Protein AF-A0AAE0RJP4-F1 (afdb_monomer_lite)

pLDDT: mean 79.86, std 13.93, range [33.53, 96.38]

Organism: NCBI:txid175788

Foldseek 3Di:
DDPPDADDDDDDPVLVVLVVVLCVVLCVLQVVVDDPLDQPPDPPGDPVVNVVVVVVVLVVCVVVQQKKKKKKWKWWQCVVQQDVVVVLVSSVVSPQDDPSSVSVVVSVPPPPDDDTGDMDIDMDMDRDLVVSLVVVAVVQVVCVVRRIHIDLAPMAIDMDGPDDDDHFHDYPRHTHD

Secondary structure (DSSP, 8-state):
--------PPPPHHHHHHHHHHHHHHHHHHGGGS-TT--TT-TT--HHHHHHHHHHHHHHHHHHT--EEEEEEEETTHHHHS-HHHHHHHHHHTT--HHHHHHHHHTTTT---------EEEEEEESSHHHHHHHHHHHHHHHHHTT--B-TTT-EEEEE-SS------EETTEEP-

Sequence (177 aa):
MCSNYRGITLLSLPGKVYSRVLERRVRPLVEPWIQEEQCGFRPSRGTLDQLYTLHRVLKGSWEFAQPVHMCFVDLEKAFDRVPCSILWEVLWEYGVRGPLLRAVRSLYNRSRSLVRIASYDVVLLAPSSLDLQHALGRFAAECEAAGMRVSTSKSEAMVLDRKKVACTPQVGGEVLP

Radius of gyration: 19.13 Å; chains: 1; bounding box: 43×36×53 Å

InterPro domains:
  IPR000477 Reverse transcriptase domain [PF00078] (3-108)

Structure (mmCIF, N/CA/C/O backbone):
data_AF-A0AAE0RJP4-F1
#
_entry.id   AF-A0AAE0RJP4-F1
#
loop_
_atom_site.group_PDB
_atom_site.id
_atom_site.type_symbol
_atom_site.label_atom_id
_atom_site.label_alt_id
_atom_site.label_comp_id
_atom_site.label_asym_id
_atom_site.label_entity_id
_atom_site.label_seq_id
_atom_site.pdbx_PDB_ins_code
_atom_site.Cartn_x
_atom_site.Cartn_y
_atom_site.Cartn_z
_atom_site.occupancy
_atom_site.B_iso_or_equiv
_atom_site.auth_seq_id
_atom_site.auth_comp_id
_atom_site.auth_asym_id
_atom_site.auth_atom_id
_atom_site.pdbx_PDB_model_num
ATOM 1 N N . MET A 1 1 ? 15.723 -20.864 13.860 1.00 39.84 1 MET A N 1
ATOM 2 C CA . MET A 1 1 ? 16.073 -20.248 12.559 1.00 39.84 1 MET A CA 1
ATOM 3 C C . MET A 1 1 ? 15.653 -18.787 12.607 1.00 39.84 1 MET A C 1
ATOM 5 O O . MET A 1 1 ? 14.509 -18.526 12.943 1.00 39.84 1 MET A O 1
ATOM 9 N N . CYS A 1 2 ? 16.566 -17.843 12.373 1.00 42.56 2 CYS A N 1
ATOM 10 C CA . CYS A 1 2 ? 16.313 -16.412 12.567 1.00 42.56 2 CYS A CA 1
ATOM 11 C C . CYS A 1 2 ? 15.306 -15.854 11.543 1.00 42.56 2 CYS A C 1
ATOM 13 O O . CYS A 1 2 ? 15.625 -15.729 10.364 1.00 42.56 2 CYS A O 1
ATOM 15 N N . SER A 1 3 ? 14.102 -15.498 11.995 1.00 53.66 3 SER A N 1
ATOM 16 C CA . SER A 1 3 ? 12.982 -15.009 11.173 1.00 53.66 3 SER A CA 1
ATOM 17 C C . SER A 1 3 ? 12.884 -13.477 11.059 1.00 53.66 3 SER A C 1
ATOM 19 O O . SER A 1 3 ? 11.968 -12.983 10.406 1.00 53.66 3 SER A O 1
ATOM 21 N N . ASN A 1 4 ? 13.816 -12.723 11.657 1.00 60.16 4 ASN A N 1
ATOM 22 C CA . ASN A 1 4 ? 13.704 -11.267 11.856 1.00 60.16 4 ASN A CA 1
ATOM 23 C C . ASN A 1 4 ? 14.633 -10.413 10.969 1.00 60.16 4 ASN A C 1
ATOM 25 O O . ASN A 1 4 ? 14.899 -9.258 11.291 1.00 60.16 4 ASN A O 1
ATOM 29 N N . TYR A 1 5 ? 15.148 -10.944 9.858 1.00 58.47 5 TYR A N 1
ATOM 30 C CA . TYR A 1 5 ? 15.964 -10.153 8.929 1.00 58.47 5 TYR A CA 1
ATOM 31 C C . TYR A 1 5 ? 15.107 -9.538 7.820 1.00 58.47 5 TYR A C 1
ATOM 33 O O . TYR A 1 5 ? 14.322 -10.234 7.173 1.00 58.47 5 TYR A O 1
ATOM 41 N N . ARG A 1 6 ? 15.290 -8.233 7.578 1.00 60.34 6 ARG A N 1
ATOM 42 C CA . ARG A 1 6 ? 14.676 -7.512 6.459 1.00 60.34 6 ARG A CA 1
ATOM 43 C C . ARG A 1 6 ? 15.678 -7.381 5.322 1.00 60.34 6 ARG A C 1
ATOM 45 O O . ARG A 1 6 ? 16.694 -6.701 5.444 1.00 60.34 6 ARG A O 1
ATOM 52 N N . GLY A 1 7 ? 15.377 -8.033 4.214 1.00 55.91 7 GLY A N 1
ATOM 53 C CA . GLY A 1 7 ? 16.173 -7.965 3.013 1.00 55.91 7 GLY A CA 1
ATOM 54 C C . GLY A 1 7 ? 15.960 -6.677 2.222 1.00 55.91 7 GLY A C 1
ATOM 55 O O . GLY A 1 7 ? 14.821 -6.294 1.979 1.00 55.91 7 GLY A O 1
ATOM 56 N N . ILE A 1 8 ? 17.037 -6.010 1.795 1.00 64.81 8 ILE A N 1
ATOM 57 C CA . ILE A 1 8 ? 16.952 -4.790 0.978 1.00 64.81 8 ILE A CA 1
ATOM 58 C C . ILE A 1 8 ? 17.703 -5.005 -0.335 1.00 64.81 8 ILE A C 1
ATOM 60 O O . ILE A 1 8 ? 18.923 -5.164 -0.342 1.00 64.81 8 ILE A O 1
ATOM 64 N N . THR A 1 9 ? 16.982 -4.957 -1.457 1.00 66.94 9 THR A N 1
ATOM 65 C CA . THR A 1 9 ? 17.592 -4.933 -2.791 1.00 66.94 9 THR A CA 1
ATOM 66 C C . THR A 1 9 ? 18.026 -3.516 -3.143 1.00 66.94 9 THR A C 1
ATOM 68 O O . THR A 1 9 ? 17.216 -2.589 -3.196 1.00 66.94 9 THR A O 1
ATOM 71 N N . LEU A 1 10 ? 19.314 -3.345 -3.437 1.00 74.12 10 LEU A N 1
ATOM 72 C CA . LEU A 1 10 ? 19.863 -2.077 -3.903 1.00 74.12 10 LEU A CA 1
ATOM 73 C C . LEU A 1 10 ? 19.977 -2.080 -5.428 1.00 74.12 10 LEU A C 1
ATOM 75 O O . LEU A 1 10 ? 20.702 -2.883 -6.010 1.00 74.12 10 LEU A O 1
ATOM 79 N N . LEU A 1 11 ? 19.285 -1.143 -6.078 1.00 76.94 11 LEU A N 1
ATOM 80 C CA . LEU A 1 11 ? 19.483 -0.867 -7.500 1.00 76.94 11 LEU A CA 1
ATOM 81 C C . LEU A 1 11 ? 20.845 -0.201 -7.737 1.00 76.94 11 LEU A C 1
ATOM 83 O O . LEU A 1 11 ? 21.334 0.562 -6.895 1.00 76.94 11 LEU A O 1
ATOM 87 N N . SER A 1 12 ? 21.415 -0.427 -8.922 1.00 81.06 12 SER A N 1
ATOM 88 C CA . SER A 1 12 ? 22.559 0.350 -9.408 1.00 81.06 12 SER A CA 1
ATOM 89 C C . SER A 1 12 ? 22.213 1.844 -9.461 1.00 81.06 12 SER A C 1
ATOM 91 O O . SER A 1 12 ? 21.039 2.218 -9.535 1.00 81.06 12 SER A O 1
ATOM 93 N N . LEU A 1 13 ? 23.221 2.721 -9.439 1.00 84.56 13 LEU A N 1
ATOM 94 C CA . LEU A 1 13 ? 22.991 4.169 -9.499 1.00 84.56 13 LEU A CA 1
ATOM 95 C C . LEU A 1 13 ? 22.151 4.582 -10.732 1.00 84.56 13 LEU A C 1
ATOM 97 O O . LEU A 1 13 ? 21.149 5.273 -10.534 1.00 84.56 13 LEU A O 1
ATOM 101 N N . PRO A 1 14 ? 22.437 4.099 -11.962 1.00 85.94 14 PRO A N 1
ATOM 102 C CA . PRO A 1 14 ? 21.563 4.342 -13.111 1.00 85.94 14 PRO A CA 1
ATOM 103 C C . PRO A 1 14 ? 20.145 3.800 -12.910 1.00 85.94 14 PRO A C 1
ATOM 105 O O . PRO A 1 14 ? 19.180 4.464 -13.278 1.00 85.94 14 PRO A O 1
ATOM 108 N N . GLY A 1 15 ? 20.000 2.632 -12.274 1.00 86.44 15 GLY A N 1
ATOM 109 C CA . GLY A 1 15 ? 18.699 2.049 -11.948 1.00 86.44 15 GLY A CA 1
ATOM 110 C C . GLY A 1 15 ? 17.876 2.916 -10.991 1.00 86.44 15 GLY A C 1
ATOM 111 O O . GLY A 1 15 ? 16.682 3.092 -11.215 1.00 86.44 15 GLY A O 1
ATOM 112 N N . LYS A 1 16 ? 18.505 3.517 -9.972 1.00 85.94 16 LYS A N 1
ATOM 113 C CA . LYS A 1 16 ? 17.854 4.462 -9.043 1.00 85.94 16 LYS A CA 1
ATOM 114 C C . LYS A 1 16 ? 17.420 5.751 -9.739 1.00 85.94 16 LYS A C 1
ATOM 116 O O . LYS A 1 16 ? 16.330 6.256 -9.483 1.00 85.94 16 LYS A O 1
ATOM 121 N N . VAL A 1 17 ? 18.265 6.293 -10.617 1.00 93.00 17 VAL A N 1
ATOM 122 C CA . VAL A 1 17 ? 17.919 7.489 -11.401 1.00 93.00 17 VAL A CA 1
ATOM 123 C C . VAL A 1 17 ? 16.753 7.176 -12.336 1.00 93.00 17 VAL A C 1
ATOM 125 O O . VAL A 1 17 ? 15.776 7.922 -12.376 1.00 93.00 17 VAL A O 1
ATOM 128 N N . TYR A 1 18 ? 16.814 6.043 -13.035 1.00 91.62 18 TYR A N 1
ATOM 129 C CA . TYR A 1 18 ? 15.761 5.607 -13.942 1.00 91.62 18 TYR A CA 1
ATOM 130 C C . TYR A 1 18 ? 14.432 5.371 -13.214 1.00 91.62 18 TYR A C 1
ATOM 132 O O . TYR A 1 18 ? 13.406 5.911 -13.632 1.00 91.62 18 TYR A O 1
ATOM 140 N N . SER A 1 19 ? 14.440 4.657 -12.084 1.00 90.44 19 SER A N 1
ATOM 141 C CA . SER A 1 19 ? 13.231 4.432 -11.286 1.00 90.44 19 SER A CA 1
ATOM 142 C C . SER A 1 19 ? 12.638 5.740 -10.761 1.00 90.44 19 SER A C 1
ATOM 144 O O . SER A 1 19 ? 11.424 5.919 -10.820 1.00 90.44 19 SER A O 1
ATOM 146 N N . ARG A 1 20 ? 13.472 6.703 -10.346 1.00 94.50 20 ARG A N 1
ATOM 147 C CA . ARG A 1 20 ? 13.023 8.037 -9.917 1.00 94.50 20 ARG A CA 1
ATOM 148 C C . ARG A 1 20 ? 12.381 8.839 -11.050 1.00 94.50 20 ARG A C 1
ATOM 150 O O . ARG A 1 20 ? 11.400 9.541 -10.819 1.00 94.50 20 ARG A O 1
ATOM 157 N N . VAL A 1 21 ? 12.911 8.749 -12.271 1.00 96.25 21 VAL A N 1
ATOM 158 C CA . VAL A 1 21 ? 12.308 9.397 -13.449 1.00 96.25 21 VAL A CA 1
ATOM 159 C C . VAL A 1 21 ? 10.947 8.782 -13.771 1.00 96.25 21 VAL A C 1
ATOM 161 O O . VAL A 1 21 ? 10.000 9.520 -14.045 1.00 96.25 21 VAL A O 1
ATOM 164 N N . LEU A 1 22 ? 10.831 7.452 -13.722 1.00 95.81 22 LEU A N 1
ATOM 165 C CA . LEU A 1 22 ? 9.560 6.766 -13.957 1.00 95.81 22 LEU A CA 1
ATOM 166 C C . LEU A 1 22 ? 8.528 7.100 -12.882 1.00 95.81 22 LEU A C 1
ATOM 168 O O . LEU A 1 22 ? 7.403 7.453 -13.216 1.00 95.81 22 LEU A O 1
ATOM 172 N N . GLU A 1 23 ? 8.922 7.071 -11.612 1.00 95.00 23 GLU A N 1
ATOM 173 C CA . GLU A 1 23 ? 8.058 7.412 -10.481 1.00 95.00 23 GLU A CA 1
ATOM 174 C C . GLU A 1 23 ? 7.482 8.829 -10.612 1.00 95.00 23 GLU A C 1
ATOM 176 O O . 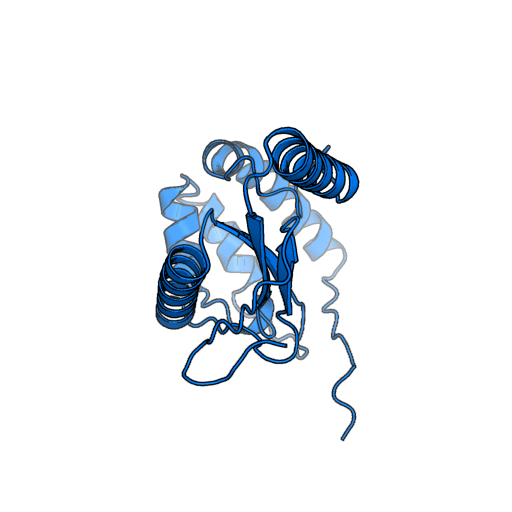GLU A 1 23 ? 6.270 8.999 -10.515 1.00 95.00 23 GLU A O 1
ATOM 181 N N . ARG A 1 24 ? 8.305 9.827 -10.963 1.00 96.19 24 ARG A N 1
ATOM 182 C CA . ARG A 1 24 ? 7.836 11.204 -11.207 1.00 96.19 24 ARG A CA 1
ATOM 183 C C . ARG A 1 24 ? 6.815 11.321 -12.340 1.00 96.19 24 ARG A C 1
ATOM 185 O O . ARG A 1 24 ? 5.988 12.225 -12.310 1.00 96.19 24 ARG A O 1
ATOM 192 N N . ARG A 1 25 ? 6.882 10.444 -13.346 1.00 96.38 25 ARG A N 1
ATOM 193 C CA . ARG A 1 25 ? 5.936 10.419 -14.476 1.00 96.38 25 ARG A CA 1
ATOM 194 C C . ARG A 1 25 ? 4.655 9.656 -14.149 1.00 96.38 25 ARG A C 1
ATOM 196 O O . ARG A 1 25 ? 3.597 10.020 -14.643 1.00 96.38 25 ARG A O 1
ATOM 203 N N . VAL A 1 26 ? 4.757 8.607 -13.337 1.00 96.38 26 VAL A N 1
ATOM 204 C CA . VAL A 1 26 ? 3.625 7.774 -12.913 1.00 96.38 26 VAL A CA 1
ATOM 205 C C . VAL A 1 26 ? 2.791 8.474 -11.843 1.00 96.38 26 VAL A C 1
ATOM 207 O O . VAL A 1 26 ? 1.567 8.442 -11.918 1.00 96.38 26 VAL A O 1
ATOM 210 N N . ARG A 1 27 ? 3.433 9.146 -10.880 1.00 94.62 27 ARG A N 1
ATOM 211 C CA . ARG A 1 27 ? 2.767 9.796 -9.743 1.00 94.62 27 ARG A CA 1
ATOM 212 C C . ARG A 1 27 ? 1.550 10.651 -10.125 1.00 94.62 27 ARG A C 1
ATOM 214 O O . ARG A 1 27 ? 0.485 10.364 -9.594 1.00 94.62 27 ARG A O 1
ATOM 221 N N . PRO A 1 28 ? 1.634 11.646 -11.030 1.00 95.56 28 PRO A N 1
ATOM 222 C CA . PRO A 1 28 ? 0.480 12.497 -11.338 1.00 95.56 28 PRO A CA 1
ATOM 223 C C . PRO A 1 28 ? -0.705 11.738 -11.954 1.00 95.56 28 PRO A C 1
ATOM 225 O O . PRO A 1 28 ? -1.826 12.225 -11.877 1.00 95.56 28 PRO A O 1
ATOM 228 N N . LEU A 1 29 ? -0.474 10.562 -12.550 1.00 95.69 29 LEU A N 1
ATOM 229 C CA . LEU A 1 29 ? -1.541 9.714 -13.090 1.00 95.69 29 LEU A CA 1
ATOM 230 C C . LEU A 1 29 ? -2.238 8.915 -11.988 1.00 95.69 29 LEU A C 1
ATOM 232 O O . LEU A 1 29 ? -3.443 8.717 -12.050 1.00 95.69 29 LEU A O 1
ATOM 236 N N . VAL A 1 30 ? -1.476 8.469 -10.987 1.00 94.31 30 VAL A N 1
ATOM 237 C CA . VAL A 1 30 ? -1.946 7.560 -9.937 1.00 94.31 30 VAL A CA 1
ATOM 238 C C . VAL A 1 30 ? -2.521 8.301 -8.727 1.00 94.31 30 VAL A C 1
ATOM 240 O O . VAL A 1 30 ? -3.490 7.826 -8.149 1.00 94.31 30 VAL A O 1
ATOM 243 N N . GLU A 1 31 ? -1.970 9.458 -8.345 1.00 93.12 31 GLU A N 1
ATOM 244 C CA . GLU A 1 31 ? -2.397 10.204 -7.144 1.00 93.12 31 GLU A CA 1
ATOM 245 C C . GLU A 1 31 ? -3.912 10.470 -7.056 1.00 93.12 31 GLU A C 1
ATOM 247 O O . GLU A 1 31 ? -4.442 10.307 -5.960 1.00 93.12 31 GLU A O 1
ATOM 252 N N . PRO A 1 32 ? -4.637 10.805 -8.146 1.00 93.81 32 PRO A N 1
ATOM 253 C CA . PRO A 1 32 ? -6.090 10.999 -8.083 1.00 93.81 32 PRO A CA 1
ATOM 254 C C . PRO A 1 32 ? -6.893 9.740 -7.722 1.00 93.81 32 PRO A C 1
ATOM 256 O O . PRO A 1 32 ? -8.038 9.857 -7.302 1.00 93.81 32 PRO A O 1
ATOM 259 N N . TRP A 1 33 ? -6.316 8.549 -7.905 1.00 92.81 33 TRP A N 1
ATOM 260 C CA . TRP A 1 33 ? -6.965 7.264 -7.626 1.00 92.81 33 TRP A CA 1
ATOM 261 C C . TRP A 1 33 ? -6.629 6.712 -6.237 1.00 92.81 33 TRP A C 1
ATOM 263 O O . TRP A 1 33 ? -7.288 5.787 -5.764 1.00 92.81 33 TRP A O 1
ATOM 273 N N . ILE A 1 34 ? -5.591 7.244 -5.580 1.00 90.31 34 ILE A N 1
ATOM 274 C CA . ILE A 1 34 ? -5.200 6.802 -4.241 1.00 90.31 34 ILE A CA 1
ATOM 275 C C . ILE A 1 34 ? -6.148 7.420 -3.209 1.00 90.31 34 ILE A C 1
ATOM 277 O O . ILE A 1 34 ? -6.314 8.637 -3.158 1.00 90.31 34 ILE A O 1
ATOM 281 N N . GLN A 1 35 ? -6.700 6.569 -2.344 1.00 89.38 35 GLN A N 1
ATOM 282 C CA . GLN A 1 35 ? -7.553 6.977 -1.229 1.00 89.38 35 GLN A CA 1
ATOM 283 C C . GLN A 1 35 ? -6.836 7.941 -0.270 1.00 89.38 35 GLN A C 1
ATOM 285 O O . GLN A 1 35 ? -5.616 7.891 -0.085 1.00 89.38 35 GLN A O 1
ATOM 290 N N . GLU A 1 36 ? -7.594 8.841 0.349 1.00 88.00 36 GLU A N 1
ATOM 291 C CA . GLU A 1 36 ? -7.048 9.908 1.193 1.00 88.00 36 GLU A CA 1
ATOM 292 C C . GLU A 1 36 ? -6.418 9.354 2.483 1.00 88.00 36 GLU A C 1
AT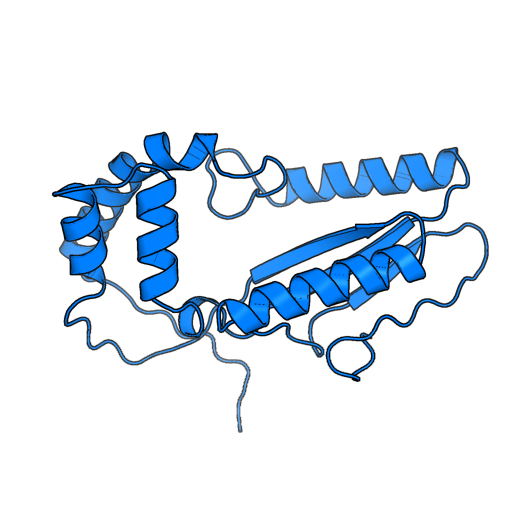OM 294 O O . GLU A 1 36 ? -5.420 9.879 2.980 1.00 88.00 36 GLU A O 1
ATOM 299 N N . GLU A 1 37 ? -6.937 8.228 2.963 1.00 87.12 37 GLU A N 1
ATOM 300 C CA . GLU A 1 37 ? -6.492 7.493 4.147 1.00 87.12 37 GLU A CA 1
ATOM 301 C C . GLU A 1 37 ? -5.092 6.877 3.966 1.00 87.12 37 GLU A C 1
ATOM 303 O O . GLU A 1 37 ? -4.371 6.629 4.942 1.00 87.12 37 GLU A O 1
ATOM 308 N N . GLN A 1 38 ? -4.667 6.661 2.715 1.00 86.81 38 GLN A N 1
ATOM 309 C CA . GLN A 1 38 ? -3.329 6.180 2.396 1.00 86.81 38 GLN A CA 1
ATOM 310 C C . GLN A 1 38 ? -2.317 7.320 2.561 1.00 86.81 38 GLN A C 1
ATOM 312 O O . GLN A 1 38 ? -2.221 8.216 1.718 1.00 86.81 38 GLN A O 1
ATOM 317 N N . CYS A 1 39 ? -1.499 7.252 3.612 1.00 86.12 39 CYS A N 1
ATOM 318 C CA . CYS A 1 39 ? -0.409 8.207 3.855 1.00 86.12 39 CYS A CA 1
ATOM 319 C C . CYS A 1 39 ? 0.972 7.662 3.459 1.00 86.12 39 CYS A C 1
ATOM 321 O O . CYS A 1 39 ? 1.872 8.432 3.123 1.00 86.12 39 CYS A O 1
ATOM 323 N N . GLY A 1 40 ? 1.156 6.338 3.466 1.00 85.88 40 GLY A N 1
ATOM 324 C CA . GLY A 1 40 ? 2.438 5.706 3.151 1.00 85.88 40 GLY A CA 1
ATOM 325 C C . GLY A 1 40 ? 2.905 5.983 1.717 1.00 85.88 40 GLY A C 1
ATOM 326 O O . GLY A 1 40 ? 2.126 5.883 0.771 1.00 85.88 40 GLY A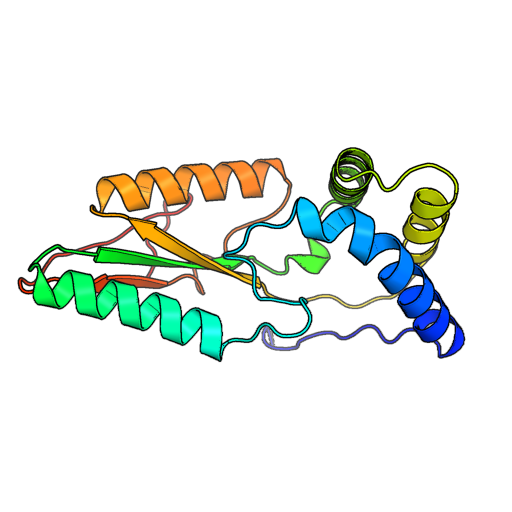 O 1
ATOM 327 N N . PHE A 1 41 ? 4.198 6.290 1.554 1.00 85.38 41 PHE A N 1
ATOM 328 C CA . PHE A 1 41 ? 4.867 6.550 0.264 1.00 85.38 41 PHE A CA 1
ATOM 329 C C . PHE A 1 41 ? 4.332 7.755 -0.541 1.00 85.38 41 PHE A C 1
ATOM 331 O O . PHE A 1 41 ? 4.635 7.897 -1.736 1.00 85.38 41 PHE A O 1
ATOM 338 N N . ARG A 1 42 ? 3.594 8.663 0.110 1.00 89.19 42 ARG A N 1
ATOM 339 C CA . ARG A 1 42 ? 3.095 9.906 -0.491 1.00 89.19 42 ARG A CA 1
ATOM 340 C C . ARG A 1 42 ? 3.845 11.127 0.051 1.00 89.19 42 ARG A C 1
ATOM 342 O O . ARG A 1 42 ? 4.149 11.180 1.241 1.00 89.19 42 ARG A O 1
ATOM 349 N N . PRO A 1 43 ? 4.193 12.104 -0.805 1.00 86.88 43 PRO A N 1
ATOM 350 C CA . PRO A 1 43 ? 4.836 13.331 -0.362 1.00 86.88 43 PRO A CA 1
ATOM 351 C C . PRO A 1 43 ? 3.891 14.113 0.548 1.00 86.88 43 PRO A C 1
ATOM 353 O O . PRO A 1 43 ? 2.680 14.112 0.340 1.00 86.88 43 PRO A O 1
ATOM 356 N N . SER A 1 44 ? 4.465 14.799 1.534 1.00 88.38 44 SER A N 1
ATOM 357 C CA . SER A 1 44 ? 3.727 15.666 2.463 1.00 88.38 44 SER A CA 1
ATOM 358 C C . SER A 1 44 ? 2.671 14.953 3.319 1.00 88.38 44 SER A C 1
ATOM 360 O O . SER A 1 44 ? 1.810 15.619 3.879 1.00 88.38 44 SER A O 1
ATOM 362 N N . ARG A 1 45 ? 2.745 13.620 3.433 1.00 87.44 45 ARG A N 1
ATOM 363 C CA . ARG A 1 45 ? 1.930 12.808 4.342 1.00 87.44 45 ARG A CA 1
ATOM 364 C C . ARG A 1 45 ? 2.840 11.949 5.205 1.00 87.44 45 ARG A C 1
ATOM 366 O O . ARG A 1 45 ? 3.835 11.413 4.714 1.00 87.44 45 ARG A O 1
ATOM 373 N N . GLY A 1 46 ? 2.509 11.806 6.480 1.00 87.12 46 GLY A N 1
ATOM 374 C CA . GLY A 1 46 ? 3.305 11.027 7.420 1.00 87.12 46 GLY A CA 1
ATOM 375 C C . GLY A 1 46 ? 2.482 10.331 8.493 1.00 87.12 46 GLY A C 1
ATOM 376 O O . GLY A 1 46 ? 1.267 10.477 8.591 1.00 87.12 46 GLY A O 1
ATOM 377 N N . THR A 1 47 ? 3.178 9.578 9.343 1.00 86.75 47 THR A N 1
ATOM 378 C CA . THR A 1 47 ? 2.575 8.849 10.467 1.00 86.75 47 THR A CA 1
ATOM 379 C C . THR A 1 47 ? 1.860 9.779 11.447 1.00 86.75 47 THR A C 1
ATOM 381 O O . THR A 1 47 ? 0.866 9.385 12.046 1.00 86.75 47 THR A O 1
ATOM 384 N N . LEU A 1 48 ? 2.327 11.025 11.590 1.00 88.50 48 LEU A N 1
ATOM 385 C CA . LEU A 1 48 ? 1.673 12.019 12.444 1.00 88.50 48 LEU A CA 1
ATOM 386 C C . LEU A 1 48 ? 0.257 12.360 11.965 1.00 88.50 48 LEU A C 1
ATOM 388 O O . LEU A 1 48 ? -0.624 12.518 12.804 1.00 88.50 48 LEU A O 1
ATOM 392 N N . ASP A 1 49 ? 0.018 12.410 10.652 1.00 87.88 49 ASP A N 1
ATOM 393 C CA . ASP A 1 49 ? -1.312 12.689 10.099 1.00 87.88 49 ASP A CA 1
ATOM 394 C C . ASP A 1 49 ? -2.280 11.540 10.410 1.00 87.88 49 ASP A C 1
ATOM 396 O O . ASP A 1 49 ? -3.406 11.766 10.853 1.00 87.88 49 ASP A O 1
ATOM 400 N N . GLN A 1 50 ? -1.822 10.292 10.260 1.00 89.31 50 GLN A N 1
ATOM 401 C CA . GLN A 1 50 ? -2.618 9.109 10.608 1.00 89.31 50 GLN A CA 1
ATOM 402 C C . GLN A 1 50 ? -2.880 9.020 12.113 1.00 89.31 50 GLN A C 1
ATOM 404 O O . GLN A 1 50 ? -4.012 8.764 12.522 1.00 89.31 50 GLN A O 1
ATOM 409 N N . LEU A 1 51 ? -1.866 9.287 12.943 1.00 90.06 51 LEU A N 1
ATOM 410 C CA . LEU A 1 51 ? -2.013 9.318 14.398 1.00 90.06 51 LEU A CA 1
ATOM 411 C C . LEU A 1 51 ? -3.001 10.403 14.832 1.00 90.06 51 LEU A C 1
ATOM 413 O O . LEU A 1 51 ? -3.828 10.167 15.710 1.00 90.06 51 LEU A O 1
ATOM 417 N N . TYR A 1 52 ? -2.938 11.581 14.213 1.00 91.19 52 TYR A N 1
ATOM 418 C CA . TYR A 1 52 ? -3.866 12.669 14.486 1.00 91.19 52 TYR A CA 1
ATOM 419 C C . TYR A 1 52 ? -5.306 12.294 14.120 1.00 91.19 52 TYR A C 1
ATOM 421 O O . TYR A 1 52 ? -6.214 12.496 14.929 1.00 91.19 52 TYR A O 1
ATOM 429 N N . THR A 1 53 ? -5.515 11.708 12.938 1.00 90.56 53 THR A N 1
ATOM 430 C CA . THR A 1 53 ? -6.829 11.226 12.491 1.00 90.56 53 THR A CA 1
ATOM 431 C C . THR A 1 53 ? -7.376 10.158 13.432 1.00 90.56 53 THR A C 1
ATOM 433 O O . THR A 1 53 ? -8.506 10.280 13.904 1.00 90.56 53 THR A O 1
ATOM 436 N N . LEU A 1 54 ? -6.561 9.164 13.797 1.00 90.62 54 LEU A N 1
ATOM 437 C CA . LEU A 1 54 ? -6.947 8.140 14.766 1.00 90.62 54 LEU A CA 1
ATOM 438 C C . LEU A 1 54 ? -7.300 8.773 16.119 1.00 90.62 54 LEU A C 1
ATOM 440 O O . LEU A 1 54 ? -8.356 8.496 16.680 1.00 90.62 54 LEU A O 1
ATOM 444 N N . HIS A 1 55 ? -6.471 9.689 16.621 1.00 91.25 55 HIS A N 1
ATOM 445 C CA . HIS A 1 55 ? -6.721 10.384 17.883 1.00 91.25 55 HIS A CA 1
ATOM 446 C C . HIS A 1 55 ? -8.035 11.178 17.869 1.00 91.25 55 HIS A C 1
ATOM 448 O O . HIS A 1 55 ? -8.758 11.189 18.866 1.00 91.25 55 HIS A O 1
ATOM 454 N N . ARG A 1 56 ? -8.374 11.822 16.745 1.00 91.50 56 ARG A N 1
ATOM 455 C CA . ARG A 1 56 ? -9.653 12.523 16.556 1.00 91.50 56 ARG A CA 1
ATOM 456 C C . ARG A 1 56 ? -10.841 11.566 16.634 1.00 91.50 56 ARG A C 1
ATOM 458 O O . ARG A 1 56 ? -11.801 11.880 17.336 1.00 91.50 56 ARG A O 1
ATOM 465 N N . VAL A 1 57 ? -10.759 10.406 15.980 1.00 89.50 57 VAL A N 1
ATOM 466 C CA . VAL A 1 57 ? -11.801 9.366 16.044 1.00 89.50 57 VAL A CA 1
ATOM 467 C C . VAL A 1 57 ? -11.986 8.874 17.481 1.00 89.50 57 VAL A C 1
ATOM 469 O O . VAL A 1 57 ? -13.111 8.840 17.979 1.00 89.50 57 VAL A O 1
ATOM 472 N N . LEU A 1 58 ? -10.890 8.566 18.180 1.00 87.94 58 LEU A N 1
ATOM 473 C CA . LEU A 1 58 ? -10.932 8.082 19.564 1.00 87.94 58 LEU A CA 1
ATOM 474 C C . LEU A 1 58 ? -11.488 9.131 20.536 1.00 87.94 58 LEU A C 1
ATOM 476 O O . LEU A 1 58 ? -12.272 8.794 21.421 1.00 87.94 58 LEU A O 1
ATOM 480 N N . LYS A 1 59 ? -11.137 10.410 20.361 1.00 88.81 59 LYS A N 1
ATOM 481 C CA . LYS A 1 59 ? -11.724 11.498 21.156 1.00 88.81 59 LYS A CA 1
ATOM 482 C C . LYS A 1 59 ? -13.222 11.641 20.926 1.00 88.81 59 LYS A C 1
ATOM 484 O O . LYS A 1 59 ? -13.958 11.720 21.901 1.00 88.81 59 LYS A O 1
ATOM 489 N N . GLY A 1 60 ? -13.673 11.627 19.672 1.00 88.56 60 GLY A N 1
ATOM 490 C CA . GLY A 1 60 ? -15.102 11.700 19.358 1.00 88.56 60 GLY A CA 1
ATOM 491 C C . GLY A 1 60 ? -15.876 10.524 19.958 1.00 88.56 60 GLY A C 1
ATOM 492 O O . GLY A 1 60 ? -16.877 10.718 20.641 1.00 88.56 60 GLY A O 1
ATOM 493 N N . SER A 1 61 ? -15.359 9.307 19.787 1.00 87.00 61 SER A N 1
ATOM 494 C CA . SER A 1 61 ? -15.881 8.095 20.433 1.00 87.00 61 SER A CA 1
ATOM 495 C C . SER A 1 61 ? -16.035 8.271 21.943 1.00 87.00 61 SER A C 1
ATOM 497 O O . SER A 1 61 ? -17.112 8.030 22.500 1.00 87.00 61 SER A O 1
ATOM 499 N N . TRP A 1 62 ? -14.987 8.775 22.598 1.00 83.69 62 TRP A N 1
ATOM 500 C CA . TRP A 1 62 ? -15.015 9.035 24.026 1.00 83.69 62 TRP A CA 1
ATOM 501 C C . TRP A 1 62 ? -16.050 10.091 24.402 1.00 83.69 62 TRP A C 1
ATOM 503 O O . TRP A 1 62 ? -16.809 9.854 25.335 1.00 83.69 62 TRP A O 1
ATOM 513 N N . GLU A 1 63 ? -16.112 11.228 23.708 1.00 89.12 63 GLU A N 1
ATOM 514 C CA . GLU A 1 63 ? -17.035 12.339 23.988 1.00 89.12 63 GLU A CA 1
ATOM 515 C C . GLU A 1 63 ? -18.504 11.912 23.860 1.00 89.12 63 GLU A C 1
ATOM 517 O O . GLU A 1 63 ? -19.295 12.151 24.776 1.00 89.12 63 GLU A O 1
ATOM 522 N N . PHE A 1 64 ? -18.844 11.196 22.787 1.00 87.81 64 PHE A N 1
ATOM 523 C CA . PHE A 1 64 ? -20.213 10.768 22.480 1.00 87.81 64 PHE A CA 1
ATOM 524 C C . PHE A 1 64 ? -20.606 9.413 23.085 1.00 87.81 64 PHE A C 1
ATOM 526 O O . PHE A 1 64 ? -21.710 8.929 22.829 1.00 87.81 64 PHE A O 1
ATOM 533 N N . ALA A 1 65 ? -19.730 8.803 23.892 1.00 85.12 65 ALA A N 1
ATOM 534 C CA . ALA A 1 65 ? -19.937 7.476 24.480 1.00 85.12 65 ALA A CA 1
ATOM 535 C C . ALA A 1 65 ? -20.281 6.398 23.433 1.00 85.12 65 ALA A C 1
ATOM 537 O O . ALA A 1 65 ? -21.080 5.501 23.700 1.00 85.12 65 ALA A O 1
ATOM 538 N N . GLN A 1 66 ? -19.696 6.514 22.239 1.00 84.50 66 GLN A N 1
ATOM 539 C CA . GLN A 1 66 ? -19.874 5.560 21.149 1.00 84.50 66 GLN A CA 1
ATOM 540 C C . GLN A 1 66 ? -18.670 4.624 21.111 1.00 84.50 66 GLN A C 1
ATOM 542 O O . GLN A 1 66 ? -17.546 5.126 21.046 1.00 84.50 66 GLN A O 1
ATOM 547 N N . PRO A 1 67 ? -18.857 3.298 21.145 1.00 83.62 67 PRO A N 1
ATOM 548 C CA . PRO A 1 67 ? -17.742 2.372 21.043 1.00 83.62 67 PRO A CA 1
ATOM 549 C C . PRO A 1 67 ? -17.087 2.465 19.661 1.00 83.62 67 PRO A C 1
ATOM 551 O O . PRO A 1 67 ? -17.758 2.659 18.647 1.00 83.62 67 PRO A O 1
ATOM 554 N N . VAL A 1 68 ? -15.765 2.311 19.619 1.00 85.31 68 VAL A N 1
ATOM 555 C CA . VAL A 1 68 ? -15.008 2.151 18.372 1.00 85.31 68 VAL A CA 1
ATOM 556 C C . VAL A 1 68 ? -14.214 0.864 18.446 1.00 85.31 68 VAL A C 1
ATOM 558 O O . VAL A 1 68 ? -13.402 0.663 19.350 1.00 85.31 68 VAL A O 1
ATOM 561 N N . HIS A 1 69 ? -14.443 0.008 17.459 1.00 84.19 69 HIS A N 1
ATOM 562 C CA . HIS A 1 69 ? -13.685 -1.208 17.241 1.00 84.19 69 HIS A CA 1
ATOM 563 C C . HIS A 1 69 ? -12.658 -0.934 16.146 1.00 84.19 69 HIS A C 1
ATOM 565 O O . HIS A 1 69 ? -12.999 -0.410 15.084 1.00 84.19 69 HIS A O 1
ATOM 571 N N . MET A 1 70 ? -11.399 -1.270 16.404 1.00 85.38 70 MET A N 1
ATOM 572 C CA . MET A 1 70 ? -10.305 -1.056 15.466 1.00 85.38 70 MET A CA 1
ATOM 573 C C . MET A 1 70 ? -9.461 -2.317 15.309 1.00 85.38 70 MET A C 1
ATOM 575 O O . MET A 1 70 ? -9.288 -3.081 16.255 1.00 85.38 70 MET A O 1
ATOM 579 N N . CYS A 1 71 ? -8.933 -2.530 14.110 1.00 84.62 71 CYS A N 1
ATOM 580 C CA . CYS A 1 71 ? -8.002 -3.610 13.813 1.00 84.62 71 CYS A CA 1
ATOM 581 C C . CYS A 1 71 ? -6.814 -3.042 13.046 1.00 84.62 71 CYS A C 1
ATOM 583 O O . CYS A 1 71 ? -6.989 -2.503 11.954 1.00 84.62 71 CYS A O 1
ATOM 585 N N . PHE A 1 72 ? -5.619 -3.190 13.600 1.00 84.25 72 PHE A N 1
ATOM 586 C CA . PHE A 1 72 ? -4.364 -2.984 12.893 1.00 84.25 72 PHE A CA 1
ATOM 587 C C . PHE A 1 72 ? -4.057 -4.271 12.138 1.00 84.25 72 PHE A C 1
ATOM 589 O O . PHE A 1 72 ? -4.042 -5.347 12.722 1.00 84.25 72 PHE A O 1
ATOM 596 N N . VAL A 1 73 ? -3.878 -4.173 10.832 1.00 85.06 73 VAL A N 1
ATOM 597 C CA . VAL A 1 73 ? -3.710 -5.290 9.912 1.00 85.06 73 VAL A CA 1
ATOM 598 C C . VAL A 1 73 ? -2.346 -5.158 9.255 1.00 85.06 73 VAL A C 1
ATOM 600 O O . VAL A 1 73 ? -2.106 -4.189 8.539 1.00 85.06 73 VAL A O 1
ATOM 603 N N . ASP A 1 74 ? -1.470 -6.137 9.466 1.00 84.75 74 ASP A N 1
ATOM 604 C CA . ASP A 1 74 ? -0.184 -6.222 8.763 1.00 84.75 74 ASP A CA 1
ATOM 605 C C . ASP A 1 74 ? -0.261 -7.267 7.647 1.00 84.75 74 ASP A C 1
ATOM 607 O O . ASP A 1 74 ? -0.791 -8.365 7.836 1.00 84.75 74 ASP A O 1
ATOM 611 N N . LEU A 1 75 ? 0.292 -6.961 6.474 1.00 81.06 75 LEU A N 1
ATOM 612 C CA . LEU A 1 75 ? 0.385 -7.911 5.364 1.00 81.06 75 LEU A CA 1
ATOM 613 C C . LEU A 1 75 ? 1.716 -8.671 5.383 1.00 81.06 75 LEU A C 1
ATOM 615 O O . LEU A 1 75 ? 2.811 -8.098 5.380 1.00 81.06 75 LEU A O 1
ATOM 619 N N . GLU A 1 76 ? 1.642 -9.998 5.285 1.00 80.12 76 GLU A N 1
ATOM 620 C CA . GLU A 1 76 ? 2.823 -10.851 5.275 1.00 80.12 76 GLU A CA 1
ATOM 621 C C . GLU A 1 76 ? 3.668 -10.640 4.019 1.00 80.12 76 GLU A C 1
ATOM 623 O O . GLU A 1 76 ? 3.354 -11.154 2.942 1.00 80.12 76 GLU A O 1
ATOM 628 N N . LYS A 1 77 ? 4.834 -10.006 4.181 1.00 71.94 77 LYS A N 1
ATOM 629 C CA . LYS A 1 77 ? 5.856 -9.922 3.125 1.00 71.94 77 LYS A CA 1
ATOM 630 C C . LYS A 1 77 ? 5.282 -9.365 1.815 1.00 71.94 77 LYS A C 1
ATOM 632 O O . LYS A 1 77 ? 5.564 -9.908 0.746 1.00 71.94 77 LYS A O 1
ATOM 637 N N . ALA A 1 78 ? 4.442 -8.335 1.885 1.00 71.88 78 ALA A N 1
ATOM 638 C CA . ALA A 1 78 ? 3.570 -8.002 0.763 1.00 71.88 78 ALA A CA 1
ATOM 639 C C . ALA A 1 78 ? 4.335 -7.653 -0.527 1.00 71.88 78 ALA A C 1
ATOM 641 O O . ALA A 1 78 ? 3.930 -8.101 -1.590 1.00 71.88 78 ALA A O 1
ATOM 642 N N . PHE A 1 79 ? 5.504 -7.002 -0.460 1.00 71.06 79 PHE A N 1
ATOM 643 C CA . PHE A 1 79 ? 6.325 -6.753 -1.662 1.00 71.06 79 PHE A CA 1
ATOM 644 C C . PHE A 1 79 ? 6.770 -8.036 -2.385 1.00 71.06 79 PHE A C 1
ATOM 646 O O . PHE A 1 79 ? 6.971 -8.014 -3.596 1.00 71.06 79 PHE A O 1
ATOM 653 N N . ASP A 1 80 ? 6.916 -9.147 -1.659 1.00 70.62 80 ASP A N 1
ATOM 654 C CA . ASP A 1 80 ? 7.286 -10.439 -2.240 1.00 70.62 80 ASP A CA 1
ATOM 655 C C . ASP A 1 80 ? 6.072 -11.212 -2.765 1.00 70.62 80 ASP A C 1
ATOM 657 O O . ASP A 1 80 ? 6.230 -12.136 -3.561 1.00 70.62 80 ASP A O 1
ATOM 661 N N . ARG A 1 81 ? 4.881 -10.913 -2.233 1.00 75.62 81 ARG A N 1
ATOM 662 C CA . ARG A 1 81 ? 3.647 -11.651 -2.517 1.00 75.62 81 ARG A CA 1
ATOM 663 C C . ARG A 1 81 ? 2.791 -10.998 -3.590 1.00 75.62 81 ARG A C 1
ATOM 665 O O . ARG A 1 81 ? 2.050 -11.718 -4.241 1.00 75.62 81 ARG A O 1
ATOM 672 N N . VAL A 1 82 ? 2.897 -9.681 -3.785 1.00 80.00 82 VAL A N 1
ATOM 673 C CA . VAL A 1 82 ? 2.107 -8.949 -4.784 1.00 80.00 82 VAL A CA 1
ATOM 674 C C . VAL A 1 82 ? 2.373 -9.528 -6.181 1.00 80.00 82 VAL A C 1
ATOM 676 O O . VAL A 1 82 ? 3.492 -9.406 -6.698 1.00 80.00 82 VAL A O 1
ATOM 679 N N . PRO A 1 83 ? 1.366 -10.138 -6.831 1.00 82.38 83 PRO A N 1
ATOM 680 C CA . PRO A 1 83 ? 1.509 -10.633 -8.187 1.00 82.38 83 PRO A CA 1
ATOM 681 C C . PRO A 1 83 ? 1.737 -9.464 -9.143 1.00 82.38 83 PRO A C 1
ATOM 683 O O . PRO A 1 83 ? 0.946 -8.523 -9.215 1.00 82.38 83 PRO A O 1
ATOM 686 N N . CYS A 1 84 ? 2.814 -9.533 -9.928 1.00 85.06 84 CYS A N 1
ATOM 687 C CA . CYS A 1 84 ? 3.122 -8.483 -10.899 1.00 85.06 84 CYS A CA 1
ATOM 688 C C . CYS A 1 84 ? 2.006 -8.309 -11.944 1.00 85.06 84 CYS A C 1
ATOM 690 O O . CYS A 1 84 ? 1.823 -7.203 -12.435 1.00 85.06 84 CYS A O 1
ATOM 692 N N . SER A 1 85 ? 1.251 -9.365 -12.272 1.00 86.88 85 SER A N 1
ATOM 693 C CA . SER A 1 85 ? 0.088 -9.285 -13.170 1.00 86.88 85 SER A CA 1
ATOM 694 C C . SER A 1 85 ? -0.945 -8.271 -12.679 1.00 86.88 85 SER A C 1
ATOM 696 O O . SER A 1 85 ? -1.285 -7.355 -13.424 1.00 86.88 85 SER A O 1
ATOM 698 N N . ILE A 1 86 ? -1.337 -8.372 -11.407 1.00 88.62 86 ILE A N 1
ATOM 699 C CA . ILE A 1 86 ? -2.307 -7.474 -10.768 1.00 88.62 86 ILE A CA 1
ATOM 700 C C . ILE A 1 86 ? -1.753 -6.050 -10.715 1.00 88.62 86 ILE A C 1
ATOM 702 O O . ILE A 1 86 ? -2.449 -5.097 -11.050 1.00 88.62 86 ILE A O 1
ATOM 706 N N . LEU A 1 87 ? -0.464 -5.886 -10.391 1.00 89.44 87 LEU A N 1
ATOM 707 C CA . LEU A 1 87 ? 0.183 -4.569 -10.426 1.00 89.44 87 LEU A CA 1
ATOM 708 C C . LEU A 1 87 ? 0.079 -3.915 -11.814 1.00 89.44 87 LEU A C 1
ATOM 710 O O . LEU A 1 87 ? -0.118 -2.704 -11.921 1.00 89.44 87 LEU A O 1
ATOM 714 N N . TRP A 1 88 ? 0.214 -4.693 -12.889 1.00 92.50 88 TRP A N 1
ATOM 715 C CA . TRP A 1 88 ? 0.086 -4.168 -14.246 1.00 92.50 88 TRP A CA 1
ATOM 716 C C . TRP A 1 88 ? -1.339 -3.781 -14.617 1.00 92.50 88 TRP A C 1
ATOM 718 O O . TRP A 1 88 ? -1.500 -2.820 -15.370 1.00 92.50 88 TRP A O 1
ATOM 728 N N . GLU A 1 89 ? -2.329 -4.521 -14.128 1.00 92.88 89 GLU A N 1
ATOM 729 C CA . GLU A 1 89 ? -3.752 -4.236 -14.322 1.00 92.88 89 GLU A CA 1
ATOM 730 C C . GLU A 1 89 ? -4.143 -2.948 -13.591 1.00 92.88 89 GLU A C 1
ATOM 732 O O . GLU A 1 89 ? -4.614 -2.011 -14.232 1.00 92.88 89 GLU A O 1
ATOM 737 N N . VAL A 1 90 ? -3.790 -2.822 -12.308 1.00 92.62 90 VAL A N 1
ATOM 738 C CA . VAL A 1 90 ? -4.050 -1.610 -11.511 1.00 92.62 90 VAL A CA 1
ATOM 739 C C . VAL A 1 90 ? -3.392 -0.376 -12.134 1.00 92.62 90 VAL A C 1
ATOM 741 O O . VAL A 1 90 ? -4.021 0.669 -12.290 1.00 92.62 90 VAL A O 1
ATOM 744 N N . LEU A 1 91 ? -2.126 -0.477 -12.559 1.00 94.25 91 LEU A N 1
ATOM 745 C CA . LEU A 1 91 ? -1.450 0.639 -13.231 1.00 94.25 91 LEU A CA 1
ATOM 746 C C . LEU A 1 91 ? -2.143 1.024 -14.546 1.00 94.25 91 LEU A C 1
ATOM 748 O O . LEU A 1 91 ? -2.219 2.208 -14.877 1.00 94.25 91 LEU A O 1
ATOM 752 N N . TRP A 1 92 ? -2.654 0.046 -15.292 1.00 95.44 92 TRP A N 1
ATOM 753 C CA . TRP A 1 92 ? -3.387 0.295 -16.529 1.00 95.44 92 TRP A CA 1
ATOM 754 C C . TRP A 1 92 ? -4.727 1.002 -16.289 1.00 95.44 92 TRP A C 1
ATOM 756 O O . TRP A 1 92 ? -5.089 1.903 -17.062 1.00 95.44 92 TRP A O 1
ATOM 766 N N . GLU A 1 93 ? -5.448 0.602 -15.241 1.00 94.50 93 GLU A N 1
ATOM 767 C CA . GLU A 1 93 ? -6.699 1.222 -14.792 1.00 94.50 93 GLU A CA 1
ATOM 768 C C . GLU A 1 93 ? -6.473 2.664 -14.339 1.00 94.50 93 GLU A C 1
ATOM 770 O O . GLU A 1 93 ? -7.191 3.559 -14.778 1.00 94.50 93 GLU A O 1
ATOM 775 N N . TYR A 1 94 ? -5.387 2.922 -13.607 1.00 94.81 94 TYR A N 1
ATOM 776 C CA . TYR A 1 94 ? -4.986 4.266 -13.172 1.00 94.81 94 TYR A CA 1
ATOM 777 C C . TYR A 1 94 ? -4.399 5.134 -14.301 1.00 94.81 94 TYR A C 1
ATOM 779 O O . TYR A 1 94 ? -3.877 6.223 -14.069 1.00 94.81 94 TYR A O 1
ATOM 787 N N . GLY A 1 95 ? -4.460 4.668 -15.551 1.00 94.06 95 GLY A N 1
ATOM 788 C CA . GLY A 1 95 ? -4.082 5.446 -16.732 1.00 94.06 95 GLY A CA 1
ATOM 789 C C . GLY A 1 95 ? -2.607 5.353 -17.130 1.00 94.06 95 GLY A C 1
ATOM 790 O O . GLY A 1 95 ? -2.194 5.985 -18.105 1.00 94.06 95 GLY A O 1
ATOM 791 N N . VAL A 1 96 ? -1.796 4.529 -16.462 1.00 96.00 96 VAL A N 1
ATOM 792 C CA . VAL A 1 96 ? -0.407 4.267 -16.861 1.00 96.00 96 VAL A CA 1
ATOM 793 C C . VAL A 1 96 ? -0.399 3.274 -18.020 1.00 96.00 96 VAL A C 1
ATOM 795 O O . VAL A 1 96 ? -0.497 2.063 -17.838 1.00 96.00 96 VAL A O 1
ATOM 798 N N . ARG A 1 97 ? -0.275 3.782 -19.250 1.00 94.31 97 ARG A N 1
ATOM 799 C CA . ARG A 1 97 ? -0.387 2.971 -20.476 1.00 94.31 97 ARG A CA 1
ATOM 800 C C . ARG A 1 97 ? 0.814 3.116 -21.410 1.00 94.31 97 ARG A C 1
ATOM 802 O O . ARG A 1 97 ? 1.706 3.946 -21.226 1.00 94.31 97 ARG A O 1
ATOM 809 N N . GLY A 1 98 ? 0.841 2.263 -22.434 1.00 95.19 98 GLY A N 1
ATOM 810 C CA . GLY A 1 98 ? 1.758 2.384 -23.566 1.00 95.19 98 GLY A CA 1
ATOM 811 C C . GLY A 1 98 ? 3.246 2.313 -23.179 1.00 95.19 98 GLY A C 1
ATOM 812 O O . GLY A 1 98 ? 3.641 1.412 -22.431 1.00 95.19 98 GLY A O 1
ATOM 813 N N . PRO A 1 99 ? 4.100 3.218 -23.702 1.00 95.69 99 PRO A N 1
ATOM 814 C CA . PRO A 1 99 ? 5.536 3.211 -23.421 1.00 95.69 99 PRO A CA 1
ATOM 815 C C . PRO A 1 99 ? 5.880 3.331 -21.934 1.00 95.69 99 PRO A C 1
ATOM 817 O O . PRO A 1 99 ? 6.841 2.706 -21.493 1.00 95.69 99 PRO A O 1
ATOM 820 N N . LEU A 1 100 ? 5.095 4.090 -21.160 1.00 95.44 100 LEU A N 1
ATOM 821 C CA . LEU A 1 100 ? 5.350 4.289 -19.733 1.00 95.44 100 LEU A CA 1
ATOM 822 C C . LEU A 1 100 ? 5.143 2.990 -18.949 1.00 95.44 100 LEU A C 1
ATOM 824 O O . LEU A 1 100 ? 6.015 2.600 -18.178 1.00 95.44 100 LEU A O 1
ATOM 828 N N . LEU A 1 101 ? 4.052 2.265 -19.214 1.00 94.94 101 LEU A N 1
ATOM 829 C CA . LEU A 1 101 ? 3.819 0.960 -18.592 1.00 94.94 101 LEU A CA 1
ATOM 830 C C . LEU A 1 101 ? 4.900 -0.057 -18.982 1.00 94.94 101 LEU A C 1
ATOM 832 O O . LEU A 1 101 ? 5.387 -0.796 -18.130 1.00 94.94 101 LEU A O 1
ATOM 836 N N . ARG A 1 102 ? 5.330 -0.076 -20.252 1.00 94.12 102 ARG A N 1
ATOM 837 C CA . ARG A 1 102 ? 6.442 -0.939 -20.695 1.00 94.12 102 ARG A CA 1
ATOM 838 C C . ARG A 1 102 ? 7.753 -0.603 -19.982 1.00 94.12 102 ARG A C 1
ATOM 840 O O . ARG A 1 102 ? 8.482 -1.515 -19.603 1.00 94.12 102 ARG A O 1
ATOM 847 N N . ALA A 1 103 ? 8.032 0.682 -19.780 1.00 93.19 103 ALA A N 1
ATOM 848 C CA . ALA A 1 103 ? 9.203 1.151 -19.051 1.00 93.19 103 ALA A CA 1
ATOM 849 C C . ALA A 1 103 ? 9.167 0.722 -17.575 1.00 93.19 103 ALA A C 1
ATOM 851 O O . ALA A 1 103 ? 10.160 0.203 -17.072 1.00 93.19 103 ALA A O 1
ATOM 852 N N . VAL A 1 104 ? 8.016 0.828 -16.905 1.00 92.31 104 VAL A N 1
ATOM 853 C CA . VAL A 1 104 ? 7.845 0.313 -15.535 1.00 92.31 104 VAL A CA 1
ATOM 854 C C . VAL A 1 104 ? 8.052 -1.202 -15.494 1.00 92.31 104 VAL A C 1
ATOM 856 O O . VAL A 1 104 ? 8.867 -1.678 -14.711 1.00 92.31 104 VAL A O 1
ATOM 859 N N . ARG A 1 105 ? 7.411 -1.962 -16.393 1.00 91.12 105 ARG A N 1
ATOM 860 C CA . ARG A 1 105 ? 7.593 -3.424 -16.495 1.00 91.12 105 ARG A CA 1
ATOM 861 C C . ARG A 1 105 ? 9.055 -3.818 -16.728 1.00 91.12 105 ARG A C 1
ATOM 863 O O . ARG A 1 105 ? 9.495 -4.858 -16.247 1.00 91.12 105 ARG A O 1
ATOM 870 N N . SER A 1 106 ? 9.832 -2.985 -17.424 1.00 89.00 106 SER A N 1
ATOM 871 C CA . SER A 1 106 ? 11.256 -3.240 -17.676 1.00 89.00 106 SER A CA 1
ATOM 872 C C . SER A 1 106 ? 12.107 -3.286 -16.402 1.00 89.00 106 SER A C 1
ATOM 874 O O . SER A 1 106 ? 13.087 -4.021 -16.381 1.00 89.00 106 SER A O 1
ATOM 876 N N . LEU A 1 107 ? 11.700 -2.596 -15.325 1.00 83.56 107 LEU A N 1
ATOM 877 C CA . LEU A 1 107 ? 12.370 -2.674 -14.018 1.00 83.56 107 LEU A CA 1
ATOM 878 C C . LEU A 1 107 ? 12.236 -4.064 -13.371 1.00 83.56 107 LEU A C 1
ATOM 880 O O . LEU A 1 107 ? 13.073 -4.458 -12.558 1.00 83.56 107 LEU A O 1
ATOM 884 N N . TYR A 1 108 ? 11.188 -4.803 -13.735 1.00 79.44 108 TYR A N 1
ATOM 885 C CA . TYR A 1 108 ? 10.851 -6.113 -13.178 1.00 79.44 108 TYR A CA 1
ATOM 886 C C . TYR A 1 108 ? 11.257 -7.260 -14.119 1.00 79.44 108 TYR A C 1
ATOM 888 O O . TYR A 1 108 ? 11.479 -8.385 -13.676 1.00 79.44 108 TYR A O 1
ATOM 896 N N . ASN A 1 109 ? 11.426 -6.984 -15.415 1.00 69.06 109 ASN A N 1
ATOM 897 C CA . ASN A 1 109 ? 11.900 -7.956 -16.397 1.00 69.06 109 ASN A CA 1
ATOM 898 C C . ASN A 1 109 ? 13.406 -8.218 -16.238 1.00 69.06 109 ASN A C 1
ATOM 900 O O . ASN A 1 109 ? 14.211 -7.294 -16.266 1.00 69.06 109 ASN A O 1
ATOM 904 N N . ARG A 1 110 ? 13.806 -9.494 -16.145 1.00 53.34 110 ARG A N 1
ATOM 905 C CA . ARG A 1 110 ? 15.215 -9.948 -16.025 1.00 53.34 110 ARG A CA 1
ATOM 906 C C . ARG A 1 110 ? 15.972 -9.456 -14.782 1.00 53.34 110 ARG A C 1
ATOM 908 O O . ARG A 1 110 ? 17.164 -9.734 -14.661 1.00 53.34 110 ARG A O 1
ATOM 915 N N . SER A 1 111 ? 15.295 -8.823 -13.828 1.00 52.88 111 SER A N 1
ATOM 916 C CA . SER A 1 111 ? 15.854 -8.527 -12.510 1.00 52.88 111 SER A CA 1
ATOM 917 C C . SER A 1 111 ? 16.014 -9.827 -11.717 1.00 52.88 111 SER A C 1
ATOM 919 O O . SER A 1 111 ? 15.115 -10.260 -11.005 1.00 52.88 111 SER A O 1
ATOM 921 N N . ARG A 1 112 ? 17.174 -10.482 -11.849 1.00 45.78 112 ARG A N 1
ATOM 922 C CA . ARG A 1 112 ? 17.616 -11.512 -10.902 1.00 45.78 112 ARG A CA 1
ATOM 923 C C . ARG A 1 112 ? 18.266 -10.810 -9.719 1.00 45.78 112 ARG A C 1
ATOM 925 O O . ARG A 1 112 ? 19.463 -10.549 -9.721 1.00 45.78 112 ARG A O 1
ATOM 932 N N . SER A 1 113 ? 17.461 -10.490 -8.719 1.00 44.53 113 SER A N 1
ATOM 933 C CA . SER A 1 113 ? 17.953 -10.127 -7.397 1.00 44.53 113 SER A CA 1
ATOM 934 C C . SER A 1 113 ? 17.396 -11.144 -6.413 1.00 44.53 113 SER A C 1
ATOM 936 O O . SER A 1 113 ? 16.188 -11.363 -6.361 1.00 44.53 113 SER A O 1
ATOM 938 N N . LEU A 1 114 ? 18.281 -11.822 -5.686 1.00 38.44 114 LEU A N 1
ATOM 939 C CA . LEU A 1 114 ? 17.883 -12.601 -4.524 1.00 38.44 114 LEU A CA 1
ATOM 940 C C . LEU A 1 114 ? 17.781 -11.608 -3.368 1.00 38.44 114 LEU A C 1
ATOM 942 O O . LEU A 1 114 ? 18.790 -10.965 -3.086 1.00 38.44 114 LEU A O 1
ATOM 946 N N . VAL A 1 115 ? 16.594 -11.484 -2.758 1.00 33.53 115 VAL A N 1
ATOM 947 C CA . VAL A 1 115 ? 16.322 -11.217 -1.325 1.00 33.53 115 VAL A CA 1
ATOM 948 C C . VAL A 1 115 ? 14.915 -10.596 -1.137 1.00 33.53 115 VAL A C 1
ATOM 950 O O . VAL A 1 115 ? 14.465 -9.793 -1.946 1.00 33.53 115 VAL A O 1
ATOM 953 N N . ARG A 1 116 ? 14.229 -11.027 -0.063 1.00 48.62 116 ARG A N 1
ATOM 954 C CA . ARG A 1 116 ? 12.813 -10.803 0.296 1.00 48.62 116 ARG A CA 1
ATOM 955 C C . ARG A 1 116 ? 12.636 -9.924 1.555 1.00 48.62 116 ARG A C 1
ATOM 957 O O . ARG A 1 116 ? 13.507 -9.916 2.426 1.00 48.62 116 ARG A O 1
ATOM 964 N N . ILE A 1 117 ? 11.412 -9.399 1.704 1.00 37.38 117 ILE A N 1
ATOM 965 C CA . ILE A 1 117 ? 10.679 -8.931 2.908 1.00 37.38 117 ILE A CA 1
ATOM 966 C C . ILE A 1 117 ? 10.563 -7.411 3.115 1.00 37.38 117 ILE A C 1
ATOM 968 O O . ILE A 1 117 ? 11.502 -6.728 3.518 1.00 37.38 117 ILE A O 1
ATOM 972 N N . ALA A 1 118 ? 9.316 -6.937 3.022 1.00 39.19 118 ALA A N 1
ATOM 973 C CA . ALA A 1 118 ? 8.811 -5.706 3.617 1.00 39.19 118 ALA A CA 1
ATOM 974 C C . ALA A 1 118 ? 7.313 -5.859 3.992 1.00 39.19 118 ALA A C 1
ATOM 976 O O . ALA A 1 118 ? 6.591 -6.597 3.319 1.00 39.19 118 ALA A O 1
ATOM 977 N N . SER A 1 119 ? 6.902 -5.233 5.101 1.00 46.59 119 SER A N 1
ATOM 978 C CA . SER A 1 119 ? 5.567 -5.262 5.734 1.00 46.59 119 SER A CA 1
ATOM 979 C C . SER A 1 119 ? 4.760 -3.997 5.411 1.00 46.59 119 SER A C 1
ATOM 981 O O . SER A 1 119 ? 5.365 -2.965 5.100 1.00 46.59 119 SER A O 1
ATOM 983 N N . TYR A 1 120 ? 3.431 -4.091 5.448 1.00 57.00 120 TYR A N 1
ATOM 984 C CA . TYR A 1 120 ? 2.512 -2.974 5.206 1.00 57.00 120 TYR A CA 1
ATOM 985 C C . TYR A 1 120 ? 1.399 -3.008 6.237 1.00 57.00 120 TYR A C 1
ATOM 987 O O . TYR A 1 120 ? 0.737 -4.035 6.367 1.00 57.00 120 TYR A O 1
ATOM 995 N N . ASP A 1 121 ? 1.147 -1.851 6.838 1.00 69.62 121 ASP A N 1
ATOM 996 C CA . ASP A 1 121 ? 0.159 -1.689 7.893 1.00 69.62 121 ASP A CA 1
ATOM 997 C C . ASP A 1 121 ? -1.094 -0.991 7.350 1.00 69.62 121 ASP A C 1
ATOM 999 O O . ASP A 1 121 ? -1.018 0.018 6.641 1.00 69.62 121 ASP A O 1
ATOM 1003 N N . VAL A 1 122 ? -2.256 -1.529 7.699 1.00 73.25 122 VAL A N 1
ATOM 1004 C CA . VAL A 1 122 ? -3.589 -1.000 7.398 1.00 73.25 122 VAL A CA 1
ATOM 1005 C C . VAL A 1 122 ? -4.370 -0.942 8.706 1.00 73.25 122 VAL A C 1
ATOM 1007 O O . VAL A 1 122 ? -4.202 -1.806 9.555 1.00 73.25 122 VAL A O 1
ATOM 1010 N N . VAL A 1 123 ? -5.235 0.053 8.899 1.00 78.69 123 VAL A N 1
ATOM 1011 C CA . VAL A 1 123 ? -6.118 0.110 10.076 1.00 78.69 123 VAL A CA 1
ATOM 1012 C C . VAL A 1 123 ? -7.567 0.110 9.617 1.00 78.69 123 VAL A C 1
ATOM 1014 O O . VAL A 1 123 ? -7.968 0.966 8.833 1.00 78.69 123 VAL A O 1
ATOM 1017 N N . LEU A 1 124 ? -8.352 -0.844 10.110 1.00 77.62 124 LEU A N 1
ATOM 1018 C CA . LEU A 1 124 ? -9.793 -0.930 9.890 1.00 77.62 124 LEU A CA 1
ATOM 1019 C C . LEU A 1 124 ? -10.526 -0.390 11.119 1.00 77.62 124 LEU A C 1
ATOM 1021 O O . LEU A 1 124 ? -10.171 -0.733 12.245 1.00 77.62 124 LEU A O 1
ATOM 1025 N N . LEU A 1 125 ? -11.553 0.433 10.903 1.00 79.25 125 LEU A N 1
ATOM 1026 C CA . LEU A 1 125 ? -12.383 1.033 11.951 1.00 79.25 125 LEU A CA 1
ATOM 1027 C C . LEU A 1 125 ? -13.851 0.670 11.718 1.00 79.25 125 LEU A C 1
ATOM 1029 O O . LEU A 1 125 ? -14.330 0.749 10.587 1.00 79.25 125 LEU A O 1
ATOM 1033 N N . ALA A 1 126 ? -14.567 0.297 12.778 1.00 78.25 126 ALA A N 1
ATOM 1034 C CA . ALA A 1 126 ? -15.980 -0.063 12.708 1.00 78.25 126 ALA A CA 1
ATOM 1035 C C . ALA A 1 126 ? -16.747 0.292 14.001 1.00 78.25 126 ALA A C 1
ATOM 1037 O O . ALA A 1 126 ? -16.153 0.319 15.085 1.00 78.25 126 ALA A O 1
ATOM 1038 N N . PRO A 1 127 ? -18.070 0.540 13.913 1.00 72.94 127 PRO A N 1
ATOM 1039 C CA . PRO A 1 127 ? -18.901 0.889 15.068 1.00 72.94 127 PRO A CA 1
ATOM 1040 C C . PRO A 1 127 ? -19.275 -0.322 15.940 1.00 72.94 127 PRO A C 1
ATOM 1042 O O . PRO A 1 127 ? -19.704 -0.144 17.075 1.00 72.94 127 PRO A O 1
ATOM 1045 N N . SER A 1 128 ? -19.114 -1.551 15.437 1.00 77.94 128 SER A N 1
ATOM 1046 C CA . SER A 1 128 ? -19.372 -2.785 16.185 1.00 77.94 128 SER A CA 1
ATOM 1047 C C . SER A 1 128 ? -18.334 -3.868 15.878 1.00 77.94 128 SER A C 1
ATOM 1049 O O . SER A 1 128 ? -17.670 -3.843 14.838 1.00 77.94 128 SER A O 1
ATOM 1051 N N . SER A 1 129 ? -18.209 -4.854 16.770 1.00 74.75 129 SER A N 1
ATOM 1052 C CA . SER A 1 129 ? -17.329 -6.012 16.567 1.00 74.75 129 SER A CA 1
ATOM 1053 C C . SER A 1 129 ? -17.764 -6.888 15.389 1.00 74.75 129 SER A C 1
ATOM 1055 O O . SER A 1 129 ? -16.911 -7.434 14.693 1.00 74.75 129 SER A O 1
ATOM 1057 N N . LEU A 1 130 ? -19.073 -6.995 15.130 1.00 77.94 130 LEU A N 1
ATOM 1058 C CA . LEU A 1 130 ? -19.609 -7.735 13.987 1.00 77.94 130 LEU A CA 1
ATOM 1059 C C . LEU A 1 130 ? -19.252 -7.043 12.666 1.00 77.94 130 LEU A C 1
ATOM 1061 O O . LEU A 1 130 ? -18.787 -7.698 11.734 1.00 77.94 130 LEU A O 1
ATOM 1065 N N . ASP A 1 131 ? -19.396 -5.718 12.611 1.00 78.25 131 ASP A N 1
ATOM 1066 C CA . ASP A 1 131 ? -19.028 -4.927 11.434 1.00 78.25 131 ASP A CA 1
ATOM 1067 C C . ASP A 1 131 ? -17.520 -4.976 11.183 1.00 78.25 131 ASP A C 1
ATOM 1069 O O . ASP A 1 131 ? -17.092 -5.115 10.035 1.00 78.25 131 ASP A O 1
ATOM 1073 N N . LEU A 1 132 ? -16.713 -4.931 12.253 1.00 78.62 132 LEU A N 1
ATOM 1074 C CA . LEU A 1 132 ? -15.263 -5.093 12.157 1.00 78.62 132 LEU A CA 1
ATOM 1075 C C . LEU A 1 132 ? -14.906 -6.470 11.593 1.00 78.62 132 LEU A C 1
ATOM 1077 O O . LEU A 1 132 ? -14.102 -6.558 10.671 1.00 78.62 132 LEU A O 1
ATOM 1081 N N . GLN A 1 133 ? -15.535 -7.533 12.101 1.00 78.94 133 GLN A N 1
ATOM 1082 C CA . GLN A 1 133 ? -15.309 -8.901 11.639 1.00 78.94 133 GLN A CA 1
ATOM 1083 C C . GLN A 1 133 ? -15.694 -9.075 10.164 1.00 78.94 133 GLN A C 1
ATOM 1085 O O . GLN A 1 133 ? -14.968 -9.709 9.400 1.00 78.94 133 GLN A O 1
ATOM 1090 N N . HIS A 1 134 ? -16.812 -8.486 9.737 1.00 80.44 134 HIS A N 1
ATOM 1091 C CA . HIS A 1 134 ? -17.248 -8.512 8.341 1.00 80.44 134 HIS A CA 1
ATOM 1092 C C . HIS A 1 134 ? -16.316 -7.705 7.427 1.00 80.44 134 HIS A C 1
ATOM 1094 O O . HIS A 1 134 ? -16.007 -8.141 6.316 1.00 80.44 134 HIS A O 1
ATOM 1100 N N . ALA A 1 135 ? -15.866 -6.525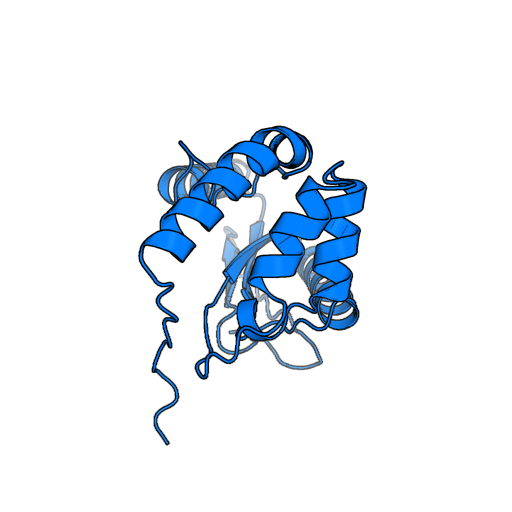 7.860 1.00 79.12 135 ALA A N 1
ATOM 1101 C CA . ALA A 1 135 ? -14.915 -5.706 7.112 1.00 79.12 135 ALA A CA 1
ATOM 1102 C C . ALA A 1 135 ? -13.558 -6.409 6.976 1.00 79.12 135 ALA A C 1
ATOM 1104 O O . ALA A 1 135 ? -13.031 -6.509 5.870 1.00 79.12 135 ALA A O 1
ATOM 1105 N N . LEU A 1 136 ? -13.045 -6.963 8.074 1.00 80.19 136 LEU A N 1
ATOM 1106 C CA . LEU A 1 136 ? -11.797 -7.715 8.110 1.00 80.19 136 LEU A CA 1
ATOM 1107 C C . LEU A 1 136 ? -11.872 -8.990 7.260 1.00 80.19 136 LEU A C 1
ATOM 1109 O O . LEU A 1 136 ? -10.946 -9.269 6.505 1.00 80.19 136 LEU A O 1
ATOM 1113 N N . GLY A 1 137 ? -12.981 -9.732 7.328 1.00 80.50 137 GLY A N 1
ATOM 1114 C CA . GLY A 1 137 ? -13.199 -10.926 6.509 1.00 80.50 137 GLY A CA 1
ATOM 1115 C C . GLY A 1 137 ? -13.224 -10.619 5.010 1.00 80.50 137 GLY A C 1
ATOM 1116 O O . GLY A 1 137 ? -12.570 -11.312 4.233 1.00 80.50 137 GLY A O 1
ATOM 1117 N N . ARG A 1 138 ? -13.914 -9.543 4.601 1.00 85.06 138 ARG A N 1
ATOM 1118 C CA . ARG A 1 138 ? -13.904 -9.073 3.204 1.00 85.06 138 ARG A CA 1
ATOM 1119 C C . ARG A 1 138 ? -12.510 -8.642 2.762 1.00 85.06 138 ARG A C 1
ATOM 1121 O O . ARG A 1 138 ? -12.044 -9.097 1.725 1.00 85.06 138 ARG A O 1
ATOM 1128 N N . PHE A 1 139 ? -11.826 -7.839 3.577 1.00 82.44 139 PHE A N 1
ATOM 1129 C CA . PHE A 1 139 ? -10.464 -7.391 3.295 1.00 82.44 139 PHE A CA 1
ATOM 1130 C C . PHE A 1 139 ? -9.491 -8.567 3.135 1.00 82.44 139 PHE A C 1
ATOM 1132 O O . PHE A 1 139 ? -8.702 -8.601 2.192 1.00 82.44 139 PHE A O 1
ATOM 1139 N N . ALA A 1 140 ? -9.561 -9.557 4.029 1.00 81.56 140 ALA A N 1
ATOM 1140 C CA . ALA A 1 140 ? -8.726 -10.749 3.959 1.00 81.56 140 ALA A CA 1
ATOM 1141 C C . ALA A 1 140 ? -9.007 -11.566 2.689 1.00 81.56 140 ALA A C 1
ATOM 1143 O O . ALA A 1 140 ? -8.062 -11.955 2.007 1.00 81.56 140 ALA A O 1
ATOM 1144 N N . ALA A 1 141 ? -10.280 -11.763 2.331 1.00 83.88 141 ALA A N 1
ATOM 1145 C CA . ALA A 1 141 ? -10.665 -12.473 1.112 1.00 83.88 141 ALA A CA 1
ATOM 1146 C C . ALA A 1 141 ? -10.189 -11.751 -0.161 1.00 83.88 141 ALA A C 1
ATOM 1148 O O . ALA A 1 141 ? -9.669 -12.391 -1.074 1.00 83.88 141 ALA A O 1
ATOM 1149 N N . GLU A 1 142 ? -10.308 -10.422 -0.215 1.00 82.69 142 GLU A N 1
ATOM 1150 C CA . GLU A 1 142 ? -9.786 -9.612 -1.323 1.00 82.69 142 GLU A CA 1
ATOM 1151 C C . GLU A 1 142 ? -8.255 -9.687 -1.407 1.00 82.69 142 GLU A C 1
ATOM 1153 O O . GLU A 1 142 ? -7.698 -9.848 -2.495 1.00 82.69 142 GLU A O 1
ATOM 1158 N N . CYS A 1 143 ? -7.562 -9.648 -0.264 1.00 81.62 143 CYS A N 1
ATOM 1159 C CA . CYS A 1 143 ? -6.114 -9.834 -0.212 1.00 81.62 143 CYS A CA 1
ATOM 1160 C C . CYS A 1 143 ? -5.701 -11.214 -0.733 1.00 81.62 143 CYS A C 1
ATOM 1162 O O . CYS A 1 143 ? -4.769 -11.301 -1.531 1.00 81.62 143 CYS A O 1
ATOM 1164 N N . GLU A 1 144 ? -6.388 -12.280 -0.320 1.00 84.25 144 GLU A N 1
ATOM 1165 C CA . GLU A 1 144 ? -6.117 -13.645 -0.778 1.00 84.25 144 GLU A CA 1
ATOM 1166 C C . GLU A 1 144 ? -6.394 -13.823 -2.271 1.00 84.25 144 GLU A C 1
ATOM 1168 O O . GLU A 1 144 ? -5.563 -14.397 -2.978 1.00 84.25 144 GLU A O 1
ATOM 1173 N N . ALA A 1 145 ? -7.503 -13.272 -2.775 1.00 82.19 145 ALA A N 1
ATOM 1174 C CA . ALA A 1 145 ? -7.808 -13.241 -4.205 1.00 82.19 145 ALA A CA 1
ATOM 1175 C C . ALA A 1 145 ? -6.717 -12.503 -5.001 1.00 82.19 145 ALA A C 1
ATOM 1177 O O . ALA A 1 145 ? -6.379 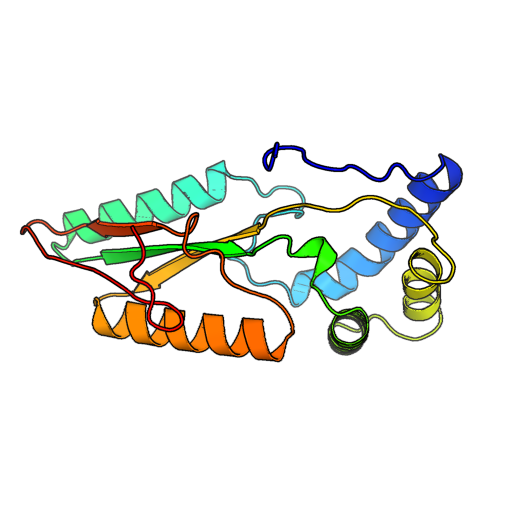-12.901 -6.116 1.00 82.19 145 ALA A O 1
ATOM 1178 N N . ALA A 1 146 ? -6.107 -11.478 -4.399 1.00 79.31 146 ALA A N 1
ATOM 1179 C CA . ALA A 1 146 ? -4.966 -10.762 -4.952 1.00 79.31 146 ALA A CA 1
ATOM 1180 C C . ALA A 1 146 ? -3.602 -11.447 -4.703 1.00 79.31 146 ALA A C 1
ATOM 1182 O O . ALA A 1 146 ? -2.562 -10.863 -5.003 1.00 79.31 146 ALA A O 1
ATOM 1183 N N . GLY A 1 147 ? -3.562 -12.665 -4.148 1.00 80.81 147 GLY A N 1
ATOM 1184 C CA . GLY A 1 147 ? -2.329 -13.414 -3.858 1.00 80.81 147 GLY A CA 1
ATOM 1185 C C . GLY A 1 147 ? -1.536 -12.924 -2.636 1.00 80.81 147 GLY A C 1
ATOM 1186 O O . GLY A 1 147 ? -0.422 -13.390 -2.379 1.00 80.81 147 GLY A O 1
ATOM 1187 N N . MET A 1 148 ? -2.093 -11.995 -1.864 1.00 84.19 148 MET A N 1
ATOM 1188 C CA . MET A 1 148 ? -1.536 -11.478 -0.615 1.00 84.19 148 MET A CA 1
ATOM 1189 C C . MET A 1 148 ? -2.082 -12.255 0.591 1.00 84.19 148 MET A C 1
ATOM 1191 O O . MET A 1 148 ? -2.988 -13.073 0.473 1.00 84.19 148 MET A O 1
ATOM 1195 N N . ARG A 1 149 ? -1.494 -12.047 1.775 1.00 83.94 149 ARG A N 1
ATOM 1196 C CA . ARG A 1 149 ? -1.956 -12.691 3.012 1.00 83.94 149 ARG A CA 1
ATOM 1197 C C . ARG A 1 149 ? -1.824 -11.741 4.194 1.00 83.94 149 ARG A C 1
ATOM 1199 O O . ARG A 1 149 ? -0.789 -11.092 4.333 1.00 83.94 149 ARG A O 1
ATOM 1206 N N . VAL A 1 150 ? -2.844 -11.716 5.042 1.00 82.50 150 VAL A N 1
ATOM 1207 C CA . VAL A 1 150 ? -2.835 -11.011 6.329 1.00 82.50 150 VAL A CA 1
ATOM 1208 C C . VAL A 1 150 ? -1.999 -11.787 7.350 1.00 82.50 150 VAL A C 1
ATOM 1210 O O . VAL A 1 150 ? -2.112 -13.004 7.456 1.00 82.50 150 VAL A O 1
ATOM 1213 N N . SER A 1 151 ? -1.154 -11.082 8.098 1.00 82.69 151 SER A N 1
ATOM 1214 C CA . SER A 1 151 ? -0.332 -11.628 9.176 1.00 82.69 151 SER A CA 1
ATOM 1215 C C . SER A 1 151 ? -1.123 -11.640 10.477 1.00 82.69 151 SER A C 1
ATOM 1217 O O . SER A 1 151 ? -1.160 -10.636 11.186 1.00 82.69 151 SER A O 1
ATOM 1219 N N . THR A 1 152 ? -1.712 -12.778 10.837 1.00 79.12 152 THR A N 1
ATOM 1220 C CA . THR A 1 152 ? -2.488 -12.942 12.083 1.00 79.12 152 THR A CA 1
ATOM 1221 C C . THR A 1 152 ? -1.654 -12.670 13.336 1.00 79.12 152 THR A C 1
ATOM 1223 O O . THR A 1 152 ? -2.122 -12.029 14.265 1.00 79.12 152 THR A O 1
ATOM 1226 N N . SER A 1 153 ? -0.373 -13.049 13.325 1.00 79.31 153 SER A N 1
ATOM 1227 C CA . SER A 1 153 ? 0.567 -12.826 14.441 1.00 79.31 153 SER A CA 1
ATOM 1228 C C . SER A 1 153 ? 1.030 -11.377 14.650 1.00 79.31 153 SER A C 1
ATOM 1230 O O . SER A 1 153 ? 1.696 -11.092 15.642 1.00 79.31 153 SER A O 1
ATOM 1232 N N . LYS A 1 154 ? 0.749 -10.478 13.701 1.00 76.06 154 LYS A N 1
ATOM 1233 C CA . LYS A 1 154 ? 1.177 -9.064 13.738 1.00 76.06 154 LYS A CA 1
ATOM 1234 C C . LYS A 1 154 ? 0.022 -8.083 13.579 1.00 76.06 154 LYS A C 1
ATOM 1236 O O . LYS A 1 154 ? 0.242 -6.878 13.581 1.00 76.06 154 LYS A O 1
ATOM 1241 N N . SER A 1 155 ? -1.177 -8.613 13.376 1.00 78.50 155 SER A N 1
ATOM 1242 C CA . SER A 1 155 ? -2.397 -7.829 13.317 1.00 78.50 155 SER A CA 1
ATOM 1243 C C . SER A 1 155 ? -2.999 -7.831 14.715 1.00 78.50 155 SER A C 1
ATOM 1245 O O . SER A 1 155 ? -3.094 -8.892 15.320 1.00 78.50 155 SER A O 1
ATOM 1247 N N . GLU A 1 156 ? -3.381 -6.667 15.224 1.00 80.44 156 GLU A N 1
ATOM 1248 C CA . GLU A 1 156 ? -3.868 -6.490 16.595 1.00 80.44 156 GLU A CA 1
ATOM 1249 C C . GLU A 1 156 ? -5.251 -5.847 16.572 1.00 80.44 156 GLU A C 1
ATOM 1251 O O . GLU A 1 156 ? -5.503 -4.901 15.815 1.00 80.44 156 GLU A O 1
ATOM 1256 N N . ALA A 1 157 ? -6.154 -6.348 17.409 1.00 77.56 157 ALA A N 1
ATOM 1257 C CA . ALA A 1 157 ? -7.495 -5.808 17.543 1.00 77.56 157 ALA A CA 1
ATOM 1258 C C . ALA A 1 157 ? -7.652 -5.045 18.855 1.00 77.56 157 ALA A C 1
ATOM 1260 O O . ALA A 1 157 ? -7.223 -5.474 19.920 1.00 77.56 157 ALA A O 1
ATOM 1261 N N . MET A 1 158 ? -8.319 -3.897 18.795 1.00 81.00 158 MET A N 1
ATOM 1262 C CA . MET A 1 158 ? -8.544 -3.060 19.965 1.00 81.00 158 MET A CA 1
ATOM 1263 C C . MET A 1 158 ? -9.969 -2.518 19.975 1.00 81.00 158 MET A C 1
ATOM 1265 O O . MET A 1 158 ? -10.581 -2.276 18.935 1.00 81.00 158 MET A O 1
ATOM 1269 N N . VAL A 1 159 ? -10.496 -2.288 21.176 1.00 78.88 159 VAL A N 1
ATOM 1270 C CA . VAL A 1 159 ? -11.786 -1.621 21.372 1.00 78.88 159 VAL A CA 1
ATOM 1271 C C . VAL A 1 159 ? -11.615 -0.481 22.343 1.00 78.88 159 VAL A C 1
ATOM 1273 O O . VAL A 1 159 ? -11.042 -0.650 23.419 1.00 78.88 159 VAL A O 1
ATOM 1276 N N . LEU A 1 160 ? -12.161 0.667 21.965 1.00 75.00 160 LEU A N 1
ATOM 1277 C CA . LEU A 1 160 ? -12.375 1.775 22.871 1.00 75.00 160 LEU A CA 1
ATOM 1278 C C . LEU A 1 160 ? -13.865 1.847 23.212 1.00 75.00 160 LEU A C 1
ATOM 1280 O O . LEU A 1 160 ? -14.684 2.178 22.360 1.00 75.00 160 LEU A O 1
ATOM 1284 N N . ASP A 1 161 ? -14.203 1.545 24.464 1.00 72.81 161 ASP A N 1
ATOM 1285 C CA . ASP A 1 161 ? -15.544 1.693 25.031 1.00 72.81 161 ASP A CA 1
ATOM 1286 C C . ASP A 1 161 ? -15.414 2.122 26.507 1.00 72.81 161 ASP A C 1
ATOM 1288 O O . ASP A 1 161 ? -14.442 1.797 27.194 1.00 72.81 161 ASP A O 1
ATOM 1292 N N . ARG A 1 162 ? -16.391 2.885 27.004 1.00 69.12 162 ARG A N 1
ATOM 1293 C CA . ARG A 1 162 ? -16.532 3.250 28.420 1.00 69.12 162 ARG A CA 1
ATOM 1294 C C . ARG A 1 162 ? -16.920 2.045 29.292 1.00 69.12 162 ARG A C 1
ATOM 1296 O O . ARG A 1 162 ? -16.753 2.108 30.510 1.00 69.12 162 ARG A O 1
ATOM 1303 N N . LYS A 1 163 ? -17.438 0.960 28.703 1.00 62.19 163 LYS A N 1
ATOM 1304 C CA . LYS A 1 163 ? -17.662 -0.340 29.362 1.00 62.19 163 LYS A CA 1
ATOM 1305 C C . LYS A 1 163 ? -16.664 -1.377 28.849 1.00 62.19 163 LYS A C 1
ATOM 1307 O O . LYS A 1 163 ? -16.227 -1.325 27.708 1.00 62.19 163 LYS A O 1
ATOM 1312 N N . LYS A 1 164 ? -16.306 -2.355 29.686 1.00 52.00 164 LYS A N 1
ATOM 1313 C CA . LYS A 1 164 ? -15.415 -3.448 29.273 1.00 52.00 164 LYS A CA 1
ATOM 1314 C C . LYS A 1 164 ? -16.156 -4.347 28.274 1.00 52.00 164 LYS A C 1
ATOM 1316 O O . LYS A 1 164 ? -17.060 -5.077 28.674 1.00 52.00 164 LYS A O 1
ATOM 1321 N N . VAL A 1 165 ? -15.778 -4.285 26.999 1.00 61.44 165 VAL A N 1
ATOM 1322 C CA . VAL A 1 165 ? -16.351 -5.096 25.913 1.00 61.44 165 VAL A CA 1
ATOM 1323 C C . VAL A 1 165 ? -15.274 -6.012 25.344 1.00 61.44 165 VAL A C 1
ATOM 1325 O O . VAL A 1 165 ? -14.150 -5.581 25.097 1.00 61.44 165 VAL A O 1
ATOM 1328 N N . ALA A 1 166 ? -15.607 -7.292 25.168 1.00 59.56 166 ALA A N 1
ATOM 1329 C CA . ALA A 1 166 ? -14.722 -8.258 24.529 1.00 59.56 166 ALA A CA 1
ATOM 1330 C C . ALA A 1 166 ? -14.802 -8.121 23.002 1.00 59.56 166 ALA A C 1
ATOM 1332 O O . ALA A 1 166 ? -15.892 -8.033 22.435 1.00 59.56 166 ALA A O 1
ATOM 1333 N N . CYS A 1 167 ? -13.651 -8.134 22.335 1.00 59.56 167 CYS A N 1
ATOM 1334 C CA . CYS A 1 167 ? -13.551 -8.179 20.883 1.00 59.56 167 CYS A CA 1
ATOM 1335 C C . CYS A 1 167 ? -12.414 -9.114 20.514 1.00 59.56 167 CYS A C 1
ATOM 1337 O O . CYS A 1 167 ? -11.276 -8.886 20.904 1.00 59.56 167 CYS A O 1
ATOM 1339 N N . THR A 1 168 ? -12.750 -10.177 19.798 1.00 71.62 168 THR A N 1
ATOM 1340 C CA . THR A 1 168 ? -11.815 -11.226 19.382 1.00 71.62 168 THR A CA 1
ATOM 1341 C C . THR A 1 168 ? -12.074 -11.521 17.909 1.00 71.62 168 THR A C 1
ATOM 1343 O O . THR A 1 168 ? -12.737 -12.518 17.594 1.00 71.62 168 THR A O 1
ATOM 1346 N N . PRO A 1 169 ? -11.681 -10.607 17.006 1.00 71.88 169 PRO A N 1
ATOM 1347 C CA . PRO A 1 169 ? -11.881 -10.815 15.586 1.00 71.88 169 PRO A CA 1
ATOM 1348 C C . PRO A 1 169 ? -10.971 -11.938 15.079 1.00 71.88 169 PRO A C 1
ATOM 1350 O O . PRO A 1 169 ? -9.947 -12.257 15.684 1.00 71.88 169 PRO A O 1
ATOM 1353 N N . GLN A 1 170 ? -11.373 -12.568 13.979 1.00 74.56 170 GLN A N 1
ATOM 1354 C CA . GLN A 1 170 ? -10.710 -13.743 13.417 1.00 74.56 170 GLN A CA 1
ATOM 1355 C C . GLN A 1 170 ? -10.426 -13.576 11.926 1.00 74.56 170 GLN A C 1
ATOM 1357 O O . GLN A 1 170 ? -11.263 -13.061 11.184 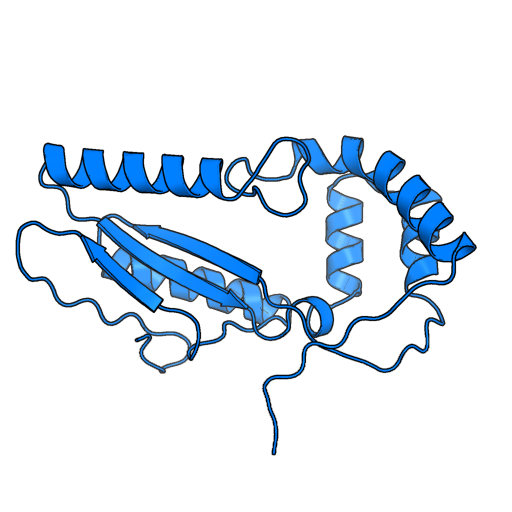1.00 74.56 170 GLN A O 1
ATOM 1362 N N . VAL A 1 171 ? -9.288 -14.092 11.466 1.00 72.81 171 VAL A N 1
ATOM 1363 C CA . VAL A 1 171 ? -8.947 -14.205 10.039 1.00 72.81 171 VAL A CA 1
ATOM 1364 C C . VAL A 1 171 ? -8.610 -15.661 9.747 1.00 72.81 171 VAL A C 1
ATOM 1366 O O . VAL A 1 171 ? -7.756 -16.239 10.409 1.00 72.81 171 VAL A O 1
ATOM 1369 N N . GLY A 1 172 ? -9.302 -16.285 8.789 1.00 65.50 172 GLY A N 1
ATOM 1370 C CA . GLY A 1 172 ? -9.034 -17.682 8.413 1.00 65.50 172 GLY A CA 1
ATOM 1371 C C . GLY A 1 172 ? -9.209 -18.708 9.547 1.00 65.50 172 GLY A C 1
ATOM 1372 O O . GLY A 1 172 ? -8.631 -19.786 9.479 1.00 65.50 172 GLY A O 1
ATOM 1373 N N . GLY A 1 173 ? -9.982 -18.379 10.590 1.00 69.62 173 GLY A N 1
ATOM 1374 C CA . GLY A 1 173 ? -10.187 -19.222 11.777 1.00 69.62 173 GLY A CA 1
ATOM 1375 C C . GLY A 1 173 ? -9.184 -18.997 12.917 1.00 69.62 173 GLY A C 1
ATOM 1376 O O . GLY A 1 173 ? -9.350 -19.583 13.984 1.00 69.62 173 GLY A O 1
ATOM 1377 N N . GLU A 1 174 ? -8.180 -18.136 12.735 1.00 73.62 174 GLU A N 1
ATOM 1378 C CA . GLU A 1 174 ? -7.251 -17.731 13.795 1.00 73.62 174 GLU A CA 1
ATOM 1379 C C . GLU A 1 174 ? -7.720 -16.433 14.462 1.00 73.62 174 GLU A C 1
ATOM 1381 O O . GLU A 1 174 ? -8.113 -15.483 13.781 1.00 73.62 174 GLU A O 1
ATOM 1386 N N . VAL A 1 175 ? -7.679 -16.393 15.797 1.00 75.06 175 VAL A N 1
ATOM 1387 C CA . VAL A 1 175 ? -8.041 -15.215 16.600 1.00 75.06 175 VAL A CA 1
ATOM 1388 C C . VAL A 1 175 ? -6.888 -14.220 16.597 1.00 75.06 175 VAL A C 1
ATOM 1390 O O . VAL A 1 175 ? -5.746 -14.601 16.859 1.00 75.06 175 VAL A O 1
ATOM 1393 N N . LEU A 1 176 ? -7.197 -12.955 16.314 1.00 67.44 176 LEU A N 1
ATOM 1394 C CA . LEU A 1 176 ? -6.229 -11.874 16.436 1.00 67.44 176 LEU A CA 1
ATOM 1395 C C . LEU A 1 176 ? -5.986 -11.527 17.916 1.00 67.44 176 LEU A C 1
ATOM 1397 O O . LEU A 1 176 ? -6.952 -11.535 18.688 1.00 67.44 176 LEU A O 1
ATOM 1401 N N . PRO A 1 177 ? -4.725 -11.256 18.305 1.00 62.88 177 PRO A N 1
ATOM 1402 C CA . PRO A 1 177 ? -4.379 -10.777 19.640 1.00 62.88 177 PRO A CA 1
ATOM 1403 C C . PRO A 1 177 ? -5.035 -9.435 19.991 1.00 62.88 177 PRO A C 1
ATOM 1405 O O . PRO A 1 177 ? -5.333 -8.631 19.070 1.00 62.88 177 PRO A O 1
#